Protein AF-A0A8C2HL26-F1 (afdb_monomer_lite)

Radius of gyration: 25.7 Å; chains: 1; bounding box: 51×49×59 Å

Structure (mmCIF, N/CA/C/O backbone):
data_AF-A0A8C2HL26-F1
#
_entry.id   AF-A0A8C2HL26-F1
#
loop_
_atom_site.group_PDB
_atom_site.id
_atom_site.type_symbol
_atom_site.label_atom_id
_atom_site.label_alt_id
_atom_site.label_comp_id
_atom_site.label_asym_id
_atom_site.label_entity_id
_atom_site.label_seq_id
_atom_site.pdbx_PDB_ins_code
_atom_site.Cartn_x
_atom_site.Cartn_y
_atom_site.Cartn_z
_atom_site.occupancy
_atom_site.B_iso_or_equiv
_atom_site.auth_seq_id
_atom_site.auth_comp_id
_atom_site.auth_asym_id
_atom_site.auth_atom_id
_atom_site.pdbx_PDB_model_num
ATOM 1 N N . 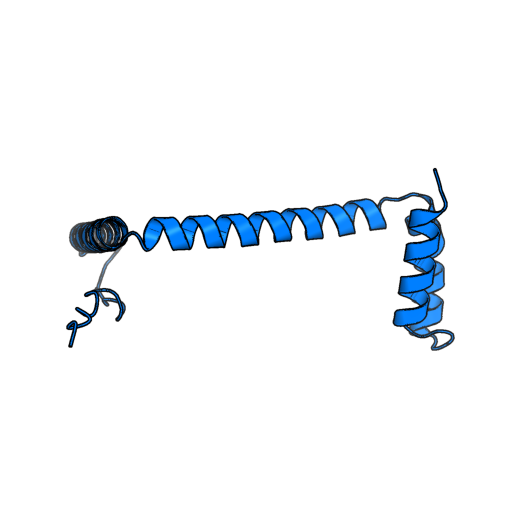ALA A 1 1 ? -25.238 -27.532 18.839 1.00 34.75 1 ALA A N 1
ATOM 2 C CA . ALA A 1 1 ? -25.674 -26.195 18.399 1.00 34.75 1 ALA A CA 1
ATOM 3 C C . ALA A 1 1 ? -25.044 -25.168 19.330 1.00 34.75 1 ALA A C 1
ATOM 5 O O . ALA A 1 1 ? -25.529 -24.985 20.436 1.00 34.75 1 ALA A O 1
ATOM 6 N N . GLN A 1 2 ? -23.893 -24.610 18.954 1.00 37.12 2 GLN A N 1
ATOM 7 C CA . GLN A 1 2 ? -23.269 -23.527 19.714 1.00 37.12 2 GLN A CA 1
ATOM 8 C C . GLN A 1 2 ? -23.953 -22.234 19.274 1.00 37.12 2 GLN A C 1
ATOM 10 O O . GLN A 1 2 ? -23.882 -21.853 18.109 1.00 37.12 2 GLN A O 1
ATOM 15 N N . SER A 1 3 ? -24.704 -21.627 20.184 1.00 39.09 3 SER A N 1
ATOM 16 C CA . SER A 1 3 ? -25.336 -20.327 20.008 1.00 39.09 3 SER A CA 1
ATOM 17 C C . SER A 1 3 ? -24.251 -19.275 19.798 1.00 39.09 3 SER A C 1
ATOM 19 O O . SER A 1 3 ? -23.576 -18.867 20.741 1.00 39.09 3 SER A O 1
ATOM 21 N N . GLN A 1 4 ? -24.066 -18.859 18.545 1.00 46.69 4 GLN A N 1
ATOM 22 C CA . GLN A 1 4 ? -23.253 -17.705 18.180 1.00 46.69 4 GLN A CA 1
ATOM 23 C C . GLN A 1 4 ? -23.901 -16.472 18.830 1.00 46.69 4 GLN A C 1
ATOM 25 O O . GLN A 1 4 ? -24.876 -15.927 18.312 1.00 46.69 4 GLN A O 1
ATOM 30 N N . HIS A 1 5 ? -23.430 -16.079 20.016 1.00 47.38 5 HIS A N 1
ATOM 31 C CA . HIS A 1 5 ? -23.842 -14.826 20.638 1.00 47.38 5 HIS A CA 1
ATOM 32 C C . HIS A 1 5 ? -23.369 -13.688 19.737 1.00 47.38 5 HIS A C 1
ATOM 34 O O . HIS A 1 5 ? -22.178 -13.398 19.661 1.00 47.38 5 HIS A O 1
ATOM 40 N N . ARG A 1 6 ? -24.320 -13.095 19.015 1.00 53.59 6 ARG A N 1
ATOM 41 C CA . ARG A 1 6 ? -24.104 -11.933 18.161 1.00 53.59 6 ARG A CA 1
ATOM 42 C C . ARG A 1 6 ? -23.563 -10.789 19.019 1.00 53.59 6 ARG A C 1
ATOM 44 O O . ARG A 1 6 ? -24.178 -10.450 20.033 1.00 53.59 6 ARG A O 1
ATOM 51 N N . HIS A 1 7 ? -22.407 -10.238 18.668 1.00 59.19 7 HIS A N 1
ATOM 52 C CA . HIS A 1 7 ? -21.766 -9.212 19.487 1.00 59.19 7 HIS A CA 1
ATOM 53 C C . HIS A 1 7 ? -22.582 -7.903 19.412 1.00 59.19 7 HIS A C 1
ATOM 55 O O . HIS A 1 7 ? -23.006 -7.532 18.314 1.00 59.19 7 HIS A O 1
ATOM 61 N N . PRO A 1 8 ? -22.797 -7.161 20.523 1.00 62.66 8 PRO A N 1
ATOM 62 C CA . PRO A 1 8 ? -23.642 -5.956 20.541 1.00 62.66 8 PRO A CA 1
ATOM 63 C C . PRO A 1 8 ? -23.251 -4.884 19.512 1.00 62.66 8 PRO A C 1
ATOM 65 O O . PRO A 1 8 ? -24.064 -4.046 19.150 1.00 62.66 8 PRO A O 1
ATOM 68 N N . PHE A 1 9 ? -22.006 -4.926 19.035 1.00 66.38 9 PHE A N 1
ATOM 69 C CA . PHE A 1 9 ? -21.428 -3.967 18.096 1.00 66.38 9 PHE A CA 1
ATOM 70 C C . PHE A 1 9 ? -21.308 -4.474 16.651 1.00 66.38 9 PHE A C 1
ATOM 72 O O . PHE A 1 9 ? -20.589 -3.878 15.850 1.00 66.38 9 PHE A O 1
ATOM 79 N N . GLU A 1 10 ? -21.990 -5.564 16.293 1.00 63.56 10 GLU A N 1
ATOM 80 C CA . GLU A 1 10 ? -22.162 -5.942 14.880 1.00 63.56 10 GLU A CA 1
ATOM 81 C C . GLU A 1 10 ? -23.036 -4.933 14.116 1.00 63.56 10 GLU A C 1
ATOM 83 O O . GLU A 1 10 ? -22.863 -4.750 12.913 1.00 63.56 10 GLU A O 1
ATOM 88 N N . CYS A 1 11 ? -23.924 -4.232 14.828 1.00 75.44 11 CYS A N 1
ATOM 89 C CA . CYS A 1 11 ? -24.672 -3.085 14.326 1.00 75.44 11 CYS A CA 1
ATOM 90 C C . CYS A 1 11 ? -24.118 -1.805 14.978 1.00 75.44 11 CYS A C 1
ATOM 92 O O . CYS A 1 11 ? -24.094 -1.724 16.206 1.00 75.44 11 CYS A O 1
ATOM 94 N N . PRO A 1 12 ? -23.674 -0.798 14.205 1.00 83.75 12 PRO A N 1
ATOM 95 C CA . PRO A 1 12 ? -23.181 0.454 14.774 1.00 83.75 12 PRO A CA 1
ATOM 96 C C . PRO A 1 12 ? -24.254 1.191 15.595 1.00 83.75 12 PRO A C 1
ATOM 98 O O . PRO A 1 12 ? -25.355 1.436 15.103 1.00 83.75 12 PRO A O 1
ATOM 101 N N . ASN A 1 13 ? -23.915 1.591 16.826 1.00 85.62 13 ASN A N 1
ATOM 102 C CA . ASN A 1 13 ? -24.775 2.440 17.656 1.00 85.62 13 ASN A CA 1
ATOM 103 C C . ASN A 1 13 ? -24.784 3.880 17.129 1.00 85.62 13 ASN A C 1
ATOM 105 O O . ASN A 1 13 ? -23.736 4.436 16.799 1.00 85.62 13 ASN A O 1
ATOM 109 N N . VAL A 1 14 ? -25.963 4.505 17.108 1.00 89.50 14 VAL A N 1
ATOM 110 C CA . VAL A 1 14 ? -26.138 5.904 16.695 1.00 89.50 14 VAL A CA 1
ATOM 111 C C . VAL A 1 14 ? -26.483 6.749 17.918 1.00 89.50 14 VAL A C 1
ATOM 113 O O . VAL A 1 14 ? -27.475 6.488 18.596 1.00 89.50 14 VAL A O 1
ATOM 116 N N . VAL A 1 15 ? -25.678 7.779 18.188 1.00 90.06 15 VAL A N 1
ATOM 117 C CA . VAL A 1 15 ? -25.852 8.700 19.323 1.00 90.06 15 VAL A CA 1
ATOM 118 C C . VAL A 1 15 ? -25.885 10.154 18.849 1.00 90.06 15 VAL A C 1
ATOM 120 O O . VAL A 1 15 ? -25.258 10.507 17.851 1.00 90.06 15 VAL A O 1
ATOM 123 N N . ARG A 1 16 ? -26.632 11.012 19.557 1.00 94.25 16 ARG A N 1
ATOM 124 C CA . ARG A 1 16 ? -26.682 12.462 19.301 1.00 94.25 16 ARG A CA 1
ATOM 125 C C . ARG A 1 16 ? -25.716 13.182 20.234 1.00 94.25 16 ARG A C 1
ATOM 127 O O . ARG A 1 16 ? -25.764 12.952 21.437 1.00 94.25 16 ARG A O 1
ATOM 134 N N . ILE A 1 17 ? -24.903 14.080 19.683 1.00 96.56 17 ILE A N 1
ATOM 135 C CA . ILE A 1 17 ? -23.922 14.871 20.435 1.00 96.56 17 ILE A CA 1
ATOM 136 C C . ILE A 1 17 ? -23.944 16.338 19.996 1.00 96.56 17 ILE A C 1
ATOM 138 O O . ILE A 1 17 ? -24.367 16.656 18.883 1.00 96.56 17 ILE A O 1
ATOM 142 N N . SER A 1 18 ? -23.437 17.225 20.849 1.00 96.56 18 SER A N 1
ATOM 143 C CA . SER A 1 18 ? -23.140 18.618 20.517 1.00 96.56 18 SER A CA 1
ATOM 144 C C . SER A 1 18 ? -21.755 18.975 21.045 1.00 96.56 18 SER A C 1
ATOM 146 O O . SER A 1 18 ? -21.555 19.121 22.248 1.00 96.56 18 SER A O 1
ATOM 148 N N . SER A 1 19 ? -20.791 19.146 20.139 1.00 95.38 19 SER A N 1
ATOM 149 C CA . SER A 1 19 ? -19.430 19.565 20.499 1.00 95.38 19 SER A CA 1
ATOM 150 C C . SER A 1 19 ? -19.378 20.984 21.068 1.00 95.38 19 SER A C 1
ATOM 152 O O . SER A 1 19 ? -18.501 21.283 21.868 1.00 95.38 19 SER A O 1
ATOM 154 N N . GLN A 1 20 ? -20.332 21.846 20.698 1.00 96.62 20 GLN A N 1
ATOM 155 C CA . GLN A 1 20 ? -20.417 23.219 21.196 1.00 96.62 20 GLN A CA 1
ATOM 156 C C . GLN A 1 20 ? -20.881 23.287 22.656 1.00 96.62 20 GLN A C 1
ATOM 158 O O . GLN A 1 20 ? -20.396 24.121 23.412 1.00 96.62 20 GLN A O 1
ATOM 163 N N . THR A 1 21 ? -21.831 22.432 23.047 1.00 96.44 21 THR A N 1
ATOM 164 C CA . THR A 1 21 ? -22.407 22.438 24.406 1.00 96.44 21 THR A CA 1
ATOM 165 C C . THR A 1 21 ? -21.816 21.359 25.312 1.00 96.44 21 THR A C 1
ATOM 167 O O . THR A 1 21 ? -22.066 21.363 26.512 1.00 96.44 21 THR A O 1
ATOM 170 N N . GLY A 1 22 ? -21.059 20.413 24.748 1.00 95.19 22 GLY A N 1
ATOM 171 C CA . GLY A 1 22 ? -20.560 19.227 25.4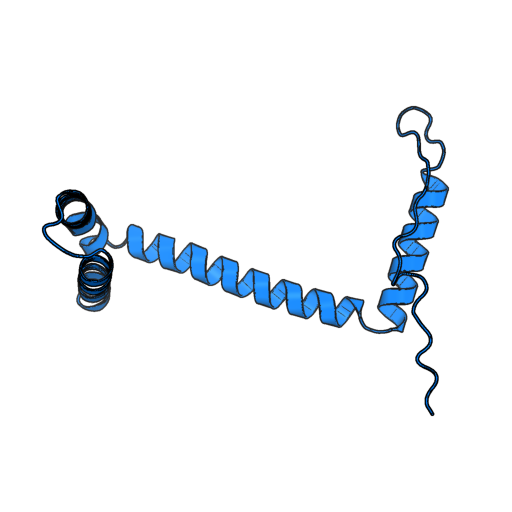44 1.00 95.19 22 GLY A CA 1
ATOM 172 C C . GLY A 1 22 ? -21.611 18.130 25.650 1.00 95.19 22 GLY A C 1
ATOM 173 O O . GLY A 1 22 ? -21.278 17.058 26.154 1.00 95.19 22 GLY A O 1
ATOM 174 N N . GLN A 1 23 ? -22.867 18.354 25.249 1.00 96.81 23 GLN A N 1
ATOM 175 C CA . GLN A 1 23 ? -23.943 17.377 25.410 1.00 96.81 23 GLN A CA 1
ATOM 176 C C . GLN A 1 23 ? -23.630 16.077 24.652 1.00 96.81 23 GLN A C 1
ATOM 178 O O . GLN A 1 23 ? -23.299 16.110 23.464 1.00 96.81 23 GLN A O 1
ATOM 183 N N . GLY A 1 24 ? -23.787 14.928 25.314 1.00 94.88 24 GLY A N 1
ATOM 184 C CA . GLY A 1 24 ? -23.627 13.608 24.697 1.00 94.88 24 GLY A CA 1
ATOM 185 C C . GLY A 1 24 ? -22.174 13.136 24.564 1.00 94.88 24 GLY A C 1
ATOM 186 O O . GLY A 1 24 ? -21.943 12.012 24.123 1.00 94.88 24 GLY A O 1
ATOM 187 N N . VAL A 1 25 ? -21.184 13.977 24.892 1.00 96.12 25 VAL A N 1
ATOM 188 C CA . VAL A 1 25 ? -19.759 13.619 24.780 1.00 96.12 25 VAL A CA 1
ATOM 189 C C . VAL A 1 25 ? -19.340 12.578 25.833 1.00 96.12 25 VAL A C 1
ATOM 191 O O . VAL A 1 25 ? -18.675 11.615 25.444 1.00 96.12 25 VAL A O 1
ATOM 194 N N . PRO A 1 26 ? -19.726 12.692 27.123 1.00 95.81 26 PRO A N 1
ATOM 195 C CA . PRO A 1 26 ? -19.449 11.642 28.107 1.00 95.81 26 PRO A CA 1
ATOM 196 C C . PRO A 1 26 ? -20.073 10.291 27.726 1.00 95.81 26 PRO A C 1
ATOM 198 O O . PRO A 1 26 ? -19.397 9.266 27.747 1.00 95.81 26 PRO A O 1
ATOM 201 N N . GLU A 1 27 ? -21.327 10.292 27.276 1.00 93.94 27 GLU A N 1
ATOM 202 C CA . GLU A 1 27 ? -22.057 9.080 26.892 1.00 93.94 27 GLU A CA 1
ATOM 203 C C . GLU A 1 27 ? -21.469 8.424 25.632 1.00 93.94 27 GLU A C 1
ATOM 205 O O . GLU A 1 27 ? -21.423 7.193 25.512 1.00 93.94 27 GLU A O 1
ATOM 210 N N . LEU A 1 28 ? -20.976 9.235 24.687 1.00 95.00 28 LEU A N 1
ATOM 211 C CA . LEU A 1 28 ? -20.207 8.748 23.542 1.00 95.00 28 LEU A CA 1
ATOM 212 C C . LEU A 1 28 ? -18.934 8.029 24.004 1.00 95.00 28 LEU A C 1
ATOM 214 O O . LEU A 1 28 ? -18.632 6.947 23.498 1.00 95.00 28 LEU A O 1
ATOM 218 N N . TRP A 1 29 ? -18.201 8.602 24.960 1.00 95.38 29 TRP A N 1
ATOM 219 C CA . TRP A 1 29 ? -16.985 7.987 25.489 1.00 95.38 29 TRP A CA 1
ATOM 220 C C . TRP A 1 29 ? -17.271 6.647 26.175 1.00 95.38 29 TRP A C 1
ATOM 222 O O . TRP A 1 29 ? -16.593 5.659 25.886 1.00 95.38 29 TRP A O 1
ATOM 232 N N . ASP A 1 30 ? -18.324 6.570 26.989 1.00 94.69 30 ASP A N 1
ATOM 233 C CA . ASP A 1 30 ? -18.761 5.314 27.608 1.00 94.69 30 ASP A CA 1
ATOM 234 C C . ASP A 1 30 ? -19.112 4.257 26.553 1.00 94.69 30 ASP A C 1
ATOM 236 O O . ASP A 1 30 ? -18.707 3.097 26.662 1.00 94.69 30 ASP A O 1
ATOM 240 N N . THR A 1 31 ? -19.785 4.664 25.474 1.00 92.75 31 THR A N 1
ATOM 241 C CA . THR A 1 31 ? -20.091 3.780 24.339 1.00 92.75 31 THR A CA 1
ATOM 242 C C . THR A 1 31 ? -18.813 3.271 23.656 1.00 92.75 31 THR A C 1
ATOM 244 O O . THR A 1 31 ? -18.719 2.089 23.310 1.00 92.75 31 THR A O 1
ATOM 247 N N . MET A 1 32 ? -17.794 4.124 23.491 1.00 94.25 32 MET A N 1
ATOM 248 C CA . MET A 1 32 ? -16.491 3.730 22.934 1.00 94.25 32 MET A CA 1
ATOM 249 C C . MET A 1 32 ? -15.744 2.742 23.840 1.00 94.25 32 MET A C 1
ATOM 251 O O . MET A 1 32 ? -15.124 1.799 23.336 1.00 94.25 32 MET A O 1
ATOM 255 N N . LEU A 1 33 ? -15.801 2.927 25.162 1.00 95.19 33 LEU A N 1
ATOM 256 C CA . LEU A 1 33 ? -15.199 2.006 26.130 1.00 95.19 33 LEU A CA 1
ATOM 257 C C . LEU A 1 33 ? -15.888 0.640 26.106 1.00 95.19 33 LEU A C 1
ATOM 259 O O . LEU A 1 33 ? -15.203 -0.379 26.017 1.00 95.19 33 LEU A O 1
ATOM 263 N N . GLN A 1 34 ? -17.222 0.616 26.076 1.00 93.12 34 GLN A N 1
ATOM 264 C CA . GLN A 1 34 ? -17.991 -0.624 25.935 1.00 93.12 34 GLN A CA 1
ATOM 265 C C . GLN A 1 34 ? -17.622 -1.369 24.644 1.00 93.12 34 GLN A C 1
ATOM 267 O O . GLN A 1 34 ? -17.409 -2.582 24.676 1.00 93.12 34 GLN A O 1
ATOM 272 N N . PHE A 1 35 ? -17.468 -0.654 23.520 1.00 92.00 35 PHE A N 1
ATOM 273 C CA . PHE A 1 35 ? -17.000 -1.247 22.261 1.00 92.00 35 PHE A CA 1
ATOM 274 C C . PHE A 1 35 ? -15.610 -1.859 22.409 1.00 92.00 35 PHE A C 1
ATOM 276 O O . PHE A 1 35 ? -15.394 -3.012 22.034 1.00 92.00 35 PHE A O 1
ATOM 283 N N . ARG A 1 36 ? -14.664 -1.099 22.968 1.00 93.19 36 ARG A N 1
ATOM 284 C CA . ARG A 1 36 ? -13.288 -1.557 23.180 1.00 93.19 36 ARG A CA 1
ATOM 285 C C . ARG A 1 36 ? -13.254 -2.832 24.016 1.00 93.19 36 ARG A C 1
ATOM 287 O O . ARG A 1 36 ? -12.567 -3.775 23.631 1.00 93.19 36 ARG A O 1
ATOM 294 N N . ASP A 1 37 ? -13.966 -2.859 25.135 1.00 93.94 37 ASP A N 1
ATOM 295 C CA . ASP A 1 37 ? -13.922 -3.972 26.086 1.00 93.94 37 ASP A CA 1
ATOM 296 C C . ASP A 1 37 ? -14.538 -5.238 25.489 1.00 93.94 37 ASP A C 1
ATOM 298 O O . ASP A 1 37 ? -13.976 -6.326 25.616 1.00 93.94 37 ASP A O 1
ATOM 302 N N . ALA A 1 38 ? -15.630 -5.087 24.743 1.00 91.50 38 ALA A N 1
ATOM 303 C CA . ALA A 1 38 ? -16.286 -6.186 24.054 1.00 91.50 38 ALA A CA 1
ATOM 304 C C . ALA A 1 38 ? -15.412 -6.736 22.889 1.00 91.50 38 ALA A C 1
ATOM 306 O O . ALA A 1 38 ? -15.227 -7.945 22.725 1.00 91.50 38 ALA A O 1
ATOM 307 N N . MET A 1 39 ? -14.730 -5.855 22.149 1.00 91.12 39 MET A N 1
ATOM 308 C CA . MET A 1 39 ? -13.755 -6.232 21.112 1.00 91.12 39 MET A CA 1
ATOM 309 C C . MET A 1 39 ? -12.469 -6.872 21.668 1.00 91.12 39 MET A C 1
ATOM 311 O O . MET A 1 39 ? -11.810 -7.661 20.981 1.00 91.12 39 MET A O 1
ATOM 315 N N . LEU A 1 40 ? -12.066 -6.506 22.888 1.00 92.94 40 LEU A N 1
ATOM 316 C CA . LEU A 1 40 ? -10.931 -7.112 23.587 1.00 92.94 40 LEU A CA 1
ATOM 317 C C . LEU A 1 40 ? -11.286 -8.501 24.119 1.00 92.94 40 LEU A C 1
ATOM 319 O O . LEU A 1 40 ? -10.494 -9.425 23.934 1.00 92.94 40 LEU A O 1
ATOM 323 N N . SER A 1 41 ? -12.462 -8.658 24.734 1.00 92.88 41 SER A N 1
ATOM 324 C CA . SER A 1 41 ? -12.912 -9.933 25.307 1.00 92.88 41 SER A CA 1
ATOM 325 C C . SER A 1 41 ? -13.178 -10.996 24.238 1.00 92.88 41 SER A C 1
ATOM 327 O O . SER A 1 41 ? -12.828 -12.158 24.433 1.00 92.88 41 SER A O 1
ATOM 329 N N . SER A 1 42 ? -13.698 -10.596 23.073 1.00 91.81 42 SER A N 1
ATOM 330 C CA . SER A 1 42 ? -13.837 -11.465 21.892 1.00 91.81 42 SER A CA 1
ATOM 331 C C . SER A 1 42 ? -12.505 -11.775 21.194 1.00 91.81 42 SER A C 1
ATOM 333 O O . SER A 1 42 ? -12.421 -12.696 20.384 1.00 91.81 42 SER A O 1
ATOM 335 N N . GLY A 1 43 ? -11.443 -11.008 21.471 1.00 92.12 43 GLY A N 1
ATOM 336 C CA . GLY A 1 43 ? -10.148 -11.114 20.794 1.00 92.12 43 GLY A CA 1
ATOM 337 C C . GLY A 1 43 ? -10.121 -10.539 19.370 1.00 92.12 43 GLY A C 1
ATOM 338 O O . GLY A 1 43 ? -9.044 -10.466 18.764 1.00 92.12 43 GLY A O 1
ATOM 339 N N . GLU A 1 44 ? -11.257 -10.072 18.845 1.00 91.56 44 GLU A N 1
ATOM 340 C CA . GLU A 1 44 ? -11.369 -9.501 17.501 1.00 91.56 44 GLU A CA 1
ATOM 341 C C . GLU A 1 44 ? -10.477 -8.272 17.314 1.00 91.56 44 GLU A C 1
ATOM 343 O O . GLU A 1 44 ? -9.900 -8.088 16.240 1.00 91.56 44 GLU A O 1
ATOM 348 N N . LEU A 1 45 ? -10.303 -7.442 18.354 1.00 91.62 45 LEU A N 1
ATOM 349 C CA . LEU A 1 45 ? -9.467 -6.241 18.256 1.00 91.62 45 LEU A CA 1
ATOM 350 C C . LEU A 1 45 ? -8.023 -6.587 17.880 1.00 91.62 45 LEU A C 1
ATOM 352 O O . LEU A 1 45 ? -7.401 -5.897 17.072 1.00 91.62 45 LEU A O 1
ATOM 356 N N . ARG A 1 46 ? -7.489 -7.671 18.452 1.00 94.12 46 ARG A N 1
ATOM 357 C CA . ARG A 1 46 ? -6.130 -8.148 18.169 1.00 94.12 46 ARG A CA 1
ATOM 358 C C . ARG A 1 46 ? -6.014 -8.635 16.728 1.00 94.12 46 ARG A C 1
ATOM 360 O O . ARG A 1 46 ? -5.067 -8.256 16.045 1.00 94.12 46 ARG A O 1
ATOM 367 N N . VAL A 1 47 ? -6.984 -9.418 16.258 1.00 94.44 47 VAL A N 1
ATOM 368 C CA . VAL A 1 47 ? -7.016 -9.936 14.879 1.00 94.44 47 VAL A CA 1
ATOM 369 C C . VAL A 1 47 ? -7.122 -8.794 13.865 1.00 94.44 47 VAL A C 1
ATOM 371 O O . VAL A 1 47 ? -6.366 -8.756 12.889 1.00 94.44 47 VAL A O 1
ATOM 374 N N . ARG A 1 48 ? -8.000 -7.814 14.117 1.00 93.44 48 ARG A N 1
ATOM 375 C CA . ARG A 1 48 ? -8.138 -6.618 13.270 1.00 93.44 48 ARG A CA 1
ATOM 376 C C . ARG A 1 48 ? -6.834 -5.822 13.217 1.00 93.44 48 ARG A C 1
ATOM 378 O O . ARG A 1 48 ? -6.387 -5.492 12.123 1.00 93.44 48 ARG A O 1
ATOM 385 N N . ARG A 1 49 ? -6.172 -5.594 14.358 1.00 95.88 49 ARG A N 1
ATOM 386 C CA . ARG A 1 49 ? -4.868 -4.905 14.415 1.00 95.88 49 ARG A CA 1
ATOM 387 C C . ARG A 1 49 ? -3.776 -5.637 13.64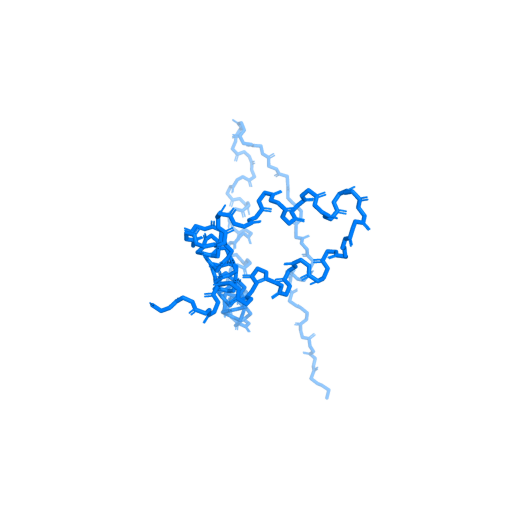0 1.00 95.88 49 ARG A C 1
ATOM 389 O O . ARG A 1 49 ? -3.055 -5.005 12.880 1.00 95.88 49 ARG A O 1
ATOM 396 N N . GLN A 1 50 ? -3.672 -6.956 13.782 1.00 97.12 50 GLN A N 1
ATOM 397 C CA . GLN A 1 50 ? -2.707 -7.755 13.015 1.00 97.12 50 GLN A CA 1
ATOM 398 C C . GLN A 1 50 ? -2.969 -7.664 11.507 1.00 97.12 50 GLN A C 1
ATOM 400 O O . GLN A 1 50 ? -2.037 -7.543 10.716 1.00 97.12 50 GLN A O 1
ATOM 405 N N . THR A 1 51 ? -4.239 -7.689 11.103 1.00 96.44 51 THR A N 1
ATOM 406 C CA . THR A 1 51 ? -4.630 -7.544 9.694 1.00 96.44 51 THR A CA 1
ATOM 407 C C . THR A 1 51 ? -4.266 -6.158 9.164 1.00 96.44 51 THR A C 1
ATOM 409 O O . THR A 1 51 ? -3.636 -6.050 8.116 1.00 96.44 51 THR A O 1
ATOM 412 N N . GLN A 1 52 ? -4.574 -5.101 9.921 1.00 97.25 52 GLN A N 1
ATOM 413 C CA . GLN A 1 52 ? -4.202 -3.725 9.582 1.00 97.25 52 GLN A CA 1
ATOM 414 C C . GLN A 1 52 ? -2.685 -3.548 9.467 1.00 97.25 52 GLN A C 1
ATOM 416 O O . GLN A 1 52 ? -2.221 -2.919 8.524 1.00 97.25 52 GLN A O 1
ATOM 421 N N . GLN A 1 53 ? -1.904 -4.144 10.371 1.00 97.62 53 GLN A N 1
ATOM 422 C CA . GLN A 1 53 ? -0.439 -4.105 10.308 1.00 97.62 53 GLN A CA 1
ATOM 423 C C . GLN A 1 53 ? 0.101 -4.772 9.041 1.00 97.62 53 GLN A C 1
ATOM 425 O O . GLN A 1 53 ? 1.007 -4.233 8.414 1.00 97.62 53 GLN A O 1
ATOM 430 N N . LYS A 1 54 ? -0.471 -5.910 8.625 1.00 98.00 54 LYS A N 1
ATOM 431 C CA . LYS A 1 54 ? -0.097 -6.567 7.362 1.00 98.00 54 LYS A CA 1
ATOM 432 C C . LYS A 1 54 ? -0.414 -5.695 6.150 1.00 98.00 54 LYS A C 1
ATOM 434 O O . LYS A 1 54 ? 0.424 -5.576 5.265 1.00 98.00 54 LYS A O 1
ATOM 439 N N . VAL A 1 55 ? -1.597 -5.078 6.119 1.00 98.00 55 VAL A N 1
ATOM 440 C CA . VAL A 1 55 ? -1.968 -4.132 5.053 1.00 98.00 55 VAL A CA 1
ATOM 441 C C . VAL A 1 55 ? -0.989 -2.961 5.024 1.00 98.00 55 VAL A C 1
ATOM 443 O O . VAL A 1 55 ? -0.471 -2.621 3.966 1.00 98.00 55 VAL A O 1
ATOM 446 N N . TRP A 1 56 ? -0.674 -2.388 6.186 1.00 97.88 56 TRP A N 1
ATOM 447 C CA . TRP A 1 56 ? 0.237 -1.253 6.264 1.00 97.88 56 TRP A CA 1
ATOM 448 C C . TRP A 1 56 ? 1.661 -1.608 5.824 1.00 97.88 56 TRP A C 1
ATOM 450 O O . TRP A 1 56 ? 2.275 -0.843 5.086 1.00 97.88 56 TRP A O 1
ATOM 460 N N . LEU A 1 57 ? 2.155 -2.793 6.197 1.00 98.06 57 LEU A N 1
ATOM 461 C CA . LEU A 1 57 ? 3.440 -3.314 5.731 1.00 98.06 57 LEU A CA 1
ATOM 462 C C . LEU A 1 57 ? 3.498 -3.373 4.201 1.00 98.06 57 LEU A C 1
ATOM 464 O O . LEU A 1 57 ? 4.445 -2.867 3.607 1.00 98.06 57 LEU A O 1
ATOM 468 N N . TRP A 1 58 ? 2.486 -3.963 3.562 1.00 98.25 58 TRP A N 1
ATOM 469 C CA . TRP A 1 58 ? 2.462 -4.064 2.105 1.00 98.25 58 TRP A CA 1
ATOM 470 C C . TRP A 1 58 ? 2.321 -2.702 1.427 1.00 98.25 58 TRP A C 1
ATOM 472 O O . TRP A 1 58 ? 3.008 -2.472 0.439 1.00 98.25 58 TRP A O 1
ATOM 482 N N . ASN A 1 59 ? 1.536 -1.773 1.977 1.00 98.19 59 ASN A N 1
ATOM 483 C CA . ASN A 1 59 ? 1.471 -0.405 1.450 1.00 98.19 59 ASN A CA 1
ATOM 484 C C . ASN A 1 59 ? 2.853 0.266 1.468 1.00 98.19 59 ASN A C 1
ATOM 486 O O . ASN A 1 59 ? 3.287 0.792 0.448 1.00 98.19 59 ASN A O 1
ATOM 490 N N . LEU A 1 60 ? 3.584 0.160 2.583 1.00 97.88 60 LEU A N 1
ATOM 491 C CA . LEU A 1 60 ? 4.939 0.708 2.698 1.00 97.88 60 LEU A CA 1
ATOM 492 C C . LEU A 1 60 ? 5.919 0.047 1.722 1.00 97.88 60 LEU A C 1
ATOM 494 O O . LEU A 1 60 ? 6.748 0.736 1.130 1.00 97.88 60 LEU A O 1
ATOM 498 N N . ILE A 1 61 ? 5.836 -1.275 1.538 1.00 98.19 61 ILE A N 1
ATOM 499 C CA . ILE A 1 61 ? 6.662 -1.990 0.556 1.00 98.19 61 ILE A CA 1
ATOM 500 C C . ILE A 1 61 ? 6.366 -1.476 -0.853 1.00 98.19 61 ILE A C 1
ATOM 502 O O . ILE A 1 61 ? 7.304 -1.141 -1.567 1.00 98.19 61 ILE A O 1
ATOM 506 N N . GLN A 1 62 ? 5.094 -1.364 -1.240 1.00 97.94 62 GLN A N 1
ATOM 507 C CA . GLN A 1 62 ? 4.705 -0.915 -2.579 1.00 97.94 62 GLN A CA 1
ATOM 508 C C . GLN A 1 62 ? 5.119 0.538 -2.837 1.00 97.94 62 GLN A C 1
ATOM 510 O O . GLN A 1 62 ? 5.726 0.826 -3.867 1.00 97.94 62 GLN A O 1
ATOM 515 N N . GLU A 1 63 ? 4.850 1.444 -1.895 1.00 97.38 63 GLU A N 1
ATOM 516 C CA . GLU A 1 63 ? 5.241 2.854 -1.993 1.00 97.38 63 GLU A CA 1
ATOM 517 C C . GLU A 1 63 ? 6.758 3.010 -2.137 1.00 97.38 63 GLU A C 1
ATOM 519 O O . GLU A 1 63 ? 7.236 3.746 -3.004 1.00 97.38 63 GLU A O 1
ATOM 524 N N . ASN A 1 64 ? 7.527 2.293 -1.314 1.00 97.44 64 ASN A N 1
ATOM 525 C CA . ASN A 1 64 ? 8.982 2.355 -1.371 1.00 97.44 64 ASN A CA 1
ATOM 526 C C . ASN A 1 64 ? 9.531 1.677 -2.628 1.00 97.44 64 ASN A C 1
ATOM 528 O O . ASN A 1 64 ? 10.436 2.225 -3.246 1.00 97.44 64 ASN A O 1
ATOM 532 N N . ALA A 1 65 ? 8.987 0.532 -3.043 1.00 96.81 65 ALA A N 1
ATOM 533 C CA . ALA A 1 65 ? 9.412 -0.159 -4.258 1.00 96.81 65 ALA A CA 1
ATOM 534 C C . ALA A 1 65 ? 9.225 0.728 -5.496 1.00 96.81 65 ALA A C 1
ATOM 536 O O . ALA A 1 65 ? 10.162 0.888 -6.275 1.00 96.81 65 ALA A O 1
ATOM 537 N N . VAL A 1 66 ? 8.061 1.373 -5.636 1.00 96.06 66 VAL A N 1
ATOM 538 C CA . VAL A 1 66 ? 7.799 2.319 -6.735 1.00 96.06 66 VAL A CA 1
ATOM 539 C C . VAL A 1 66 ? 8.737 3.522 -6.659 1.00 96.06 66 VAL A C 1
ATOM 541 O O . VAL A 1 66 ? 9.314 3.906 -7.675 1.00 96.06 66 VAL A O 1
ATOM 544 N N . ARG A 1 67 ? 8.955 4.085 -5.463 1.00 96.31 67 ARG A N 1
ATOM 545 C CA . ARG A 1 67 ? 9.891 5.202 -5.271 1.00 96.31 67 ARG A CA 1
ATOM 546 C C . ARG A 1 67 ? 11.315 4.826 -5.685 1.00 96.31 67 ARG A C 1
ATOM 548 O O . ARG A 1 67 ? 11.937 5.566 -6.439 1.00 96.31 67 ARG A O 1
ATOM 555 N N . HIS A 1 68 ? 11.820 3.687 -5.218 1.00 95.75 68 HIS A N 1
ATOM 556 C CA . HIS A 1 68 ? 13.160 3.204 -5.556 1.00 95.75 68 HIS A CA 1
ATOM 557 C C . HIS A 1 68 ? 13.301 2.911 -7.048 1.00 95.75 68 HIS A C 1
ATOM 559 O O . HIS A 1 68 ? 14.320 3.259 -7.639 1.00 95.75 68 HIS A O 1
ATOM 565 N N . PHE A 1 69 ? 12.274 2.326 -7.663 1.00 96.00 69 PHE A N 1
ATOM 566 C CA . PHE A 1 69 ? 12.238 2.080 -9.097 1.00 96.00 69 PHE A CA 1
ATOM 567 C C . PHE A 1 69 ? 12.330 3.385 -9.897 1.00 96.00 69 PHE A C 1
ATOM 569 O O . PHE A 1 69 ? 13.202 3.517 -10.749 1.00 96.00 69 PHE A O 1
ATOM 576 N N . GLN A 1 70 ? 11.499 4.382 -9.577 1.00 93.44 70 GLN A N 1
ATOM 577 C CA . GLN A 1 70 ? 11.491 5.682 -10.263 1.00 93.44 70 GLN A CA 1
ATOM 578 C C . GLN A 1 70 ? 12.779 6.491 -10.049 1.00 93.44 70 GLN A C 1
ATOM 580 O O . GLN A 1 70 ? 13.199 7.226 -10.938 1.00 93.44 70 GLN A O 1
ATOM 585 N N . GLN A 1 71 ? 13.410 6.366 -8.878 1.00 94.12 71 GLN A N 1
ATOM 586 C CA . GLN A 1 71 ? 14.665 7.053 -8.550 1.00 94.12 71 GLN A CA 1
ATOM 587 C C . GLN A 1 71 ? 15.909 6.347 -9.100 1.00 94.12 71 GLN A C 1
ATOM 589 O O . GLN A 1 71 ? 17.000 6.916 -9.053 1.00 94.12 71 GLN A O 1
ATOM 594 N N . HIS A 1 72 ? 15.780 5.119 -9.608 1.00 96.06 72 HIS A N 1
ATOM 595 C CA . HIS A 1 72 ? 16.909 4.386 -10.159 1.00 96.06 72 HIS A CA 1
ATOM 596 C C . HIS A 1 72 ? 17.455 5.118 -11.400 1.00 96.06 72 HIS A C 1
ATOM 598 O O . HIS A 1 72 ? 16.695 5.309 -12.352 1.00 96.06 72 HIS A O 1
ATOM 604 N N . PRO A 1 73 ? 18.751 5.495 -11.457 1.00 95.69 73 PRO A N 1
ATOM 605 C CA . PRO A 1 73 ? 19.276 6.375 -12.507 1.00 95.69 73 PRO A CA 1
ATOM 606 C C . PRO A 1 73 ? 18.988 5.895 -13.933 1.00 95.69 73 PRO A C 1
ATOM 608 O O . PRO A 1 73 ? 18.594 6.687 -14.784 1.00 95.69 73 PRO A O 1
ATOM 611 N N . ALA A 1 74 ? 19.123 4.588 -14.182 1.00 95.38 74 ALA A N 1
ATOM 612 C CA . ALA A 1 74 ? 18.857 4.013 -15.498 1.00 95.38 74 ALA A CA 1
ATOM 613 C C . ALA A 1 74 ? 17.358 4.015 -15.856 1.00 95.38 74 ALA A C 1
ATOM 615 O O . ALA A 1 74 ? 17.002 4.259 -17.002 1.00 95.38 74 ALA A O 1
ATOM 616 N N . VAL A 1 75 ? 16.470 3.809 -14.875 1.00 96.56 75 VAL A N 1
ATOM 617 C CA . VAL A 1 75 ? 15.014 3.881 -15.094 1.00 96.56 75 VAL A CA 1
ATOM 618 C C . VAL A 1 75 ? 14.614 5.328 -15.354 1.00 96.56 75 VAL A C 1
ATOM 620 O O . VAL A 1 75 ? 13.918 5.603 -16.323 1.00 96.56 75 VAL A O 1
ATOM 623 N N . HIS A 1 76 ? 15.108 6.259 -14.535 1.00 95.50 76 HIS A N 1
ATOM 624 C CA . HIS A 1 76 ? 14.857 7.690 -14.681 1.00 95.50 76 HIS A CA 1
ATOM 625 C C . HIS A 1 76 ? 15.308 8.229 -16.050 1.00 95.50 76 HIS A C 1
ATOM 627 O O . HIS A 1 76 ? 14.658 9.112 -16.603 1.00 95.50 76 HIS A O 1
ATOM 633 N N . ALA A 1 77 ? 16.405 7.705 -16.607 1.00 95.56 77 ALA A N 1
ATOM 634 C CA . ALA A 1 77 ? 16.891 8.087 -17.933 1.00 95.56 77 ALA A CA 1
ATOM 635 C C . ALA A 1 77 ? 16.002 7.565 -19.081 1.00 95.56 77 ALA A C 1
ATOM 637 O O . ALA A 1 77 ? 15.752 8.300 -20.033 1.00 95.56 77 ALA A O 1
ATOM 638 N N . GLU A 1 78 ? 15.510 6.326 -18.987 1.00 95.69 78 GLU A N 1
ATOM 639 C CA . GLU A 1 78 ? 14.729 5.663 -20.049 1.00 95.69 78 GLU A CA 1
ATOM 640 C C . GLU A 1 78 ? 13.224 5.987 -20.008 1.00 95.69 78 GLU A C 1
ATOM 642 O O . GLU A 1 78 ? 12.529 5.897 -21.024 1.00 95.69 78 GLU A O 1
ATOM 647 N N . LEU A 1 79 ? 12.702 6.374 -18.838 1.00 96.25 79 LEU A N 1
ATOM 648 C CA . LEU A 1 79 ? 11.270 6.575 -18.603 1.00 96.25 79 LEU A CA 1
ATOM 649 C C . LEU A 1 79 ? 10.606 7.560 -19.589 1.00 96.25 79 LEU A C 1
ATOM 651 O O . LEU A 1 79 ? 9.590 7.170 -20.170 1.00 96.25 79 LEU A O 1
ATOM 655 N N . PRO A 1 80 ? 11.156 8.764 -19.870 1.00 97.19 80 PRO A N 1
ATOM 656 C CA . PRO A 1 80 ? 10.487 9.727 -20.750 1.00 97.19 80 PRO A CA 1
ATOM 657 C C . PRO A 1 80 ? 10.295 9.220 -22.185 1.00 97.19 80 PRO A C 1
ATOM 659 O O . PRO A 1 80 ? 9.254 9.456 -22.800 1.00 97.19 80 PRO A O 1
ATOM 662 N N . GLU A 1 81 ? 11.279 8.500 -22.732 1.00 97.62 81 GLU A N 1
ATOM 663 C CA . GLU A 1 81 ? 11.181 7.965 -24.094 1.00 97.62 81 GLU A CA 1
ATOM 664 C C . GLU A 1 81 ? 10.188 6.802 -24.167 1.00 97.62 81 GLU A C 1
ATOM 666 O O . GLU A 1 81 ? 9.407 6.705 -25.116 1.00 97.62 81 GLU A O 1
ATOM 671 N N . LEU A 1 82 ? 10.160 5.931 -23.155 1.00 97.25 82 LEU A N 1
ATOM 672 C CA . LEU A 1 82 ? 9.198 4.830 -23.120 1.00 97.25 82 LEU A CA 1
ATOM 673 C C . LEU A 1 82 ? 7.760 5.324 -22.911 1.00 97.25 82 LEU A C 1
ATOM 675 O O . LEU A 1 82 ? 6.856 4.813 -23.570 1.00 97.25 82 LEU A O 1
ATOM 679 N N . GLU A 1 83 ? 7.537 6.361 -22.101 1.00 97.88 83 GLU A N 1
ATOM 680 C CA . GLU A 1 83 ? 6.227 7.024 -21.991 1.00 97.88 83 GLU A CA 1
ATOM 681 C C . GLU A 1 83 ? 5.783 7.642 -23.324 1.00 97.88 83 GLU A C 1
ATOM 683 O O . GLU A 1 83 ? 4.630 7.473 -23.746 1.00 97.88 83 GLU A O 1
ATOM 688 N N . ARG A 1 84 ? 6.703 8.304 -24.039 1.00 98.44 84 ARG A N 1
ATOM 689 C CA . ARG A 1 84 ? 6.433 8.859 -25.372 1.00 98.44 84 ARG A CA 1
ATOM 690 C C . ARG A 1 84 ? 6.017 7.768 -26.360 1.00 98.44 84 ARG A C 1
ATOM 692 O O . ARG A 1 84 ? 5.025 7.936 -27.060 1.00 98.44 84 ARG A O 1
ATOM 699 N N . ARG A 1 85 ? 6.735 6.641 -26.394 1.00 98.31 85 ARG A N 1
ATOM 700 C CA . ARG A 1 85 ? 6.435 5.505 -27.287 1.00 98.31 85 ARG A CA 1
ATOM 701 C C . ARG A 1 85 ? 5.117 4.806 -26.954 1.00 98.31 85 ARG A C 1
ATOM 703 O O . ARG A 1 85 ? 4.464 4.276 -27.847 1.00 98.31 85 ARG A O 1
ATOM 710 N N . VAL A 1 86 ? 4.714 4.788 -25.683 1.00 98.44 86 VAL A N 1
ATOM 711 C CA . VAL A 1 86 ? 3.398 4.265 -25.282 1.00 98.44 86 VAL A CA 1
ATOM 712 C C . VAL A 1 86 ? 2.285 5.200 -25.747 1.00 98.44 86 VAL A C 1
ATOM 714 O O . VAL A 1 86 ? 1.302 4.751 -26.331 1.00 98.44 86 VAL A O 1
ATOM 717 N N . THR A 1 87 ? 2.437 6.505 -25.517 1.00 98.19 87 THR A N 1
ATOM 718 C CA . THR A 1 87 ? 1.409 7.499 -25.865 1.00 98.19 87 THR A CA 1
ATOM 719 C C . THR A 1 87 ? 1.267 7.729 -27.371 1.00 98.19 87 THR A C 1
ATOM 721 O O . THR A 1 87 ? 0.169 8.047 -27.824 1.00 98.19 87 THR A O 1
ATOM 724 N N . SER A 1 88 ? 2.323 7.503 -28.160 1.00 98.06 88 SER A N 1
ATOM 725 C CA . SER A 1 88 ? 2.259 7.476 -29.630 1.00 98.06 88 SER A CA 1
ATOM 726 C C . SER A 1 88 ? 1.689 6.175 -30.207 1.00 98.06 88 SER A C 1
ATOM 728 O O . SER A 1 88 ? 1.367 6.133 -31.392 1.00 98.06 88 SER A O 1
ATOM 730 N N . GLY A 1 89 ? 1.548 5.123 -29.393 1.00 97.81 89 GLY A N 1
ATOM 731 C CA . GLY A 1 89 ? 1.094 3.802 -29.833 1.00 97.81 89 GLY A CA 1
ATOM 732 C C . GLY A 1 89 ? 2.182 2.930 -30.472 1.00 97.81 89 GLY A C 1
ATOM 733 O O . GLY A 1 89 ? 1.858 1.879 -31.022 1.00 97.81 89 GLY A O 1
ATOM 734 N N . ASP A 1 90 ? 3.458 3.321 -30.380 1.00 98.19 90 ASP A N 1
ATOM 735 C CA . ASP A 1 90 ? 4.591 2.558 -30.927 1.00 98.19 90 ASP A CA 1
ATOM 736 C C . ASP A 1 90 ? 4.839 1.250 -30.152 1.00 98.19 90 ASP A C 1
ATOM 738 O O . ASP A 1 90 ? 5.317 0.264 -30.716 1.00 98.19 90 ASP A O 1
ATOM 742 N N . ILE A 1 91 ? 4.547 1.238 -28.845 1.00 98.25 91 ILE A N 1
ATOM 743 C CA . ILE A 1 91 ? 4.627 0.053 -27.976 1.00 98.25 91 ILE A CA 1
ATOM 744 C C . ILE A 1 91 ? 3.450 -0.006 -27.001 1.00 98.25 91 ILE A C 1
ATOM 746 O O . ILE A 1 91 ? 2.840 1.007 -26.668 1.00 98.25 91 ILE A O 1
ATOM 750 N N . SER A 1 92 ? 3.151 -1.203 -26.492 1.00 98.31 92 SER A N 1
ATOM 751 C CA . SER A 1 92 ? 2.139 -1.373 -25.449 1.00 98.31 92 SER A CA 1
ATOM 752 C C . SER A 1 92 ? 2.665 -0.951 -24.065 1.00 98.31 92 SER A C 1
ATOM 754 O O . SER A 1 92 ? 3.864 -1.091 -23.797 1.00 98.31 92 SER A O 1
ATOM 756 N N . PRO A 1 93 ? 1.782 -0.523 -23.137 1.00 98.06 93 PRO A N 1
ATOM 757 C CA . PRO A 1 93 ? 2.166 -0.241 -21.751 1.00 98.06 93 PRO A CA 1
ATOM 758 C C . PRO A 1 93 ? 2.852 -1.425 -21.054 1.00 98.06 93 PRO A C 1
ATOM 760 O O . PRO A 1 93 ? 3.807 -1.232 -20.307 1.00 98.06 93 PRO A O 1
ATOM 763 N N . GLY A 1 94 ? 2.401 -2.657 -21.326 1.00 97.94 94 GLY A N 1
ATOM 764 C CA . GLY A 1 94 ? 3.005 -3.868 -20.762 1.00 97.94 94 GLY A CA 1
ATOM 76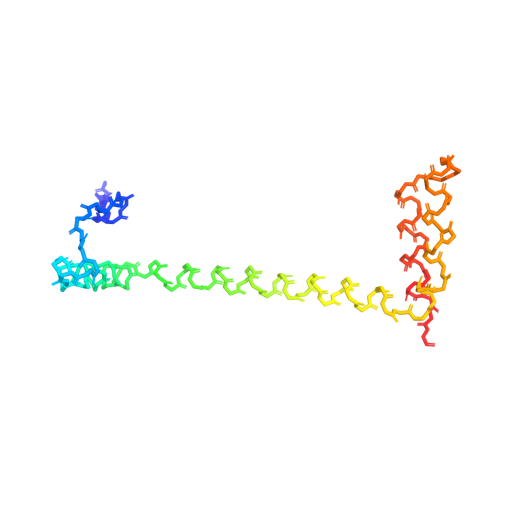5 C C . GLY A 1 94 ? 4.448 -4.075 -21.225 1.00 97.94 94 GLY A C 1
ATOM 766 O O . GLY A 1 94 ? 5.322 -4.327 -20.403 1.00 97.94 94 GLY A O 1
ATOM 767 N N . LEU A 1 95 ? 4.724 -3.875 -22.521 1.00 97.88 95 LEU A N 1
ATOM 768 C CA . LEU A 1 95 ? 6.087 -3.975 -23.049 1.00 97.88 95 LEU A CA 1
ATOM 769 C C . LEU A 1 95 ? 7.002 -2.885 -22.470 1.00 97.88 95 LEU A C 1
ATOM 771 O O . LEU A 1 95 ? 8.146 -3.172 -22.128 1.00 97.88 95 LEU A O 1
ATOM 775 N N . ALA A 1 96 ? 6.515 -1.649 -22.336 1.00 97.44 96 ALA A N 1
ATOM 776 C CA . ALA A 1 96 ? 7.276 -0.569 -21.706 1.00 97.44 96 ALA A CA 1
ATOM 777 C C . ALA A 1 96 ? 7.628 -0.890 -20.242 1.00 97.44 96 ALA A C 1
ATOM 779 O O . ALA A 1 96 ? 8.773 -0.698 -19.833 1.00 97.44 96 ALA A O 1
ATOM 780 N N . ALA A 1 97 ? 6.677 -1.438 -19.476 1.00 97.38 97 ALA A N 1
ATOM 781 C CA . ALA A 1 97 ? 6.912 -1.872 -18.101 1.00 97.38 97 ALA A CA 1
ATOM 782 C C . ALA A 1 97 ? 7.982 -2.975 -18.021 1.00 97.38 97 ALA A C 1
ATOM 784 O O . ALA A 1 97 ? 8.913 -2.861 -17.224 1.00 97.38 97 ALA A O 1
ATOM 785 N N . ASP A 1 98 ? 7.912 -3.991 -18.887 1.00 97.50 98 ASP A N 1
ATOM 786 C CA . ASP A 1 98 ? 8.917 -5.060 -18.951 1.00 97.50 98 ASP A CA 1
ATOM 787 C C . ASP A 1 98 ? 10.315 -4.529 -19.300 1.00 97.50 98 ASP A C 1
ATOM 789 O O . ASP A 1 98 ? 11.317 -4.995 -18.754 1.00 97.50 98 ASP A O 1
ATOM 793 N N . LEU A 1 99 ? 10.405 -3.552 -20.209 1.00 96.56 99 LEU A N 1
ATOM 794 C CA . LEU A 1 99 ? 11.673 -2.909 -20.563 1.00 96.56 99 LEU A CA 1
ATOM 795 C C . LEU A 1 99 ? 12.257 -2.136 -19.377 1.00 96.56 99 LEU A C 1
ATOM 797 O O . LEU A 1 99 ? 13.428 -2.331 -19.055 1.00 96.56 99 LEU A O 1
ATOM 801 N N . LEU A 1 100 ? 11.452 -1.326 -18.685 1.00 96.44 100 LEU A N 1
ATOM 802 C CA . LEU A 1 100 ? 11.907 -0.589 -17.501 1.00 96.44 100 LEU A CA 1
ATOM 803 C C . LEU A 1 100 ? 12.317 -1.534 -16.359 1.00 96.44 100 LEU A C 1
ATOM 805 O O . LEU A 1 100 ? 13.317 -1.285 -15.687 1.00 96.44 100 LEU A O 1
ATOM 809 N N . LEU A 1 101 ? 11.606 -2.651 -16.165 1.00 96.38 101 LEU A N 1
ATOM 810 C CA . LEU A 1 101 ? 11.984 -3.687 -15.195 1.00 96.38 101 LEU A CA 1
ATOM 811 C C . LEU A 1 101 ? 13.329 -4.338 -15.536 1.00 96.38 101 LEU A C 1
ATOM 813 O O . LEU A 1 101 ? 14.147 -4.542 -14.640 1.00 96.38 101 LEU A O 1
ATOM 817 N N . LYS A 1 102 ? 13.600 -4.609 -16.819 1.00 95.81 102 LYS A N 1
ATOM 818 C CA . LYS A 1 102 ? 14.913 -5.107 -17.264 1.00 95.81 102 LYS A CA 1
ATOM 819 C C . LYS A 1 102 ? 16.023 -4.091 -17.014 1.00 95.81 102 LYS A C 1
ATOM 821 O O . LYS A 1 102 ? 17.101 -4.468 -16.558 1.00 95.81 102 LYS A O 1
ATOM 826 N N . VAL A 1 103 ? 15.767 -2.814 -17.294 1.00 94.62 103 VAL A N 1
ATOM 827 C CA . VAL A 1 103 ? 16.716 -1.721 -17.024 1.00 94.62 103 VAL A CA 1
ATOM 828 C C . VAL A 1 103 ? 17.029 -1.637 -15.528 1.00 94.62 103 VAL A C 1
ATOM 830 O O . VAL A 1 103 ? 18.194 -1.528 -15.151 1.00 94.62 103 VAL A O 1
ATOM 833 N N . PHE A 1 104 ? 16.012 -1.772 -14.675 1.00 94.69 104 PHE A N 1
ATOM 834 C CA . PHE A 1 104 ? 16.166 -1.800 -13.221 1.00 94.69 104 PHE A CA 1
ATOM 835 C C . PHE A 1 104 ? 16.979 -3.005 -12.717 1.00 94.69 104 PHE A C 1
ATOM 837 O O . PHE A 1 104 ? 17.754 -2.862 -11.779 1.00 94.69 104 PHE A O 1
ATOM 844 N N . SER A 1 105 ? 16.839 -4.188 -13.328 1.00 90.44 105 SER A N 1
ATOM 845 C CA . SER A 1 105 ? 17.508 -5.415 -12.860 1.00 90.44 105 SER A CA 1
ATOM 846 C C . SER A 1 105 ? 18.934 -5.626 -13.383 1.00 90.44 105 SER A C 1
ATOM 848 O O . SER A 1 105 ? 19.622 -6.522 -12.901 1.00 90.44 105 SER A O 1
ATOM 850 N N . THR A 1 106 ? 19.359 -4.886 -14.411 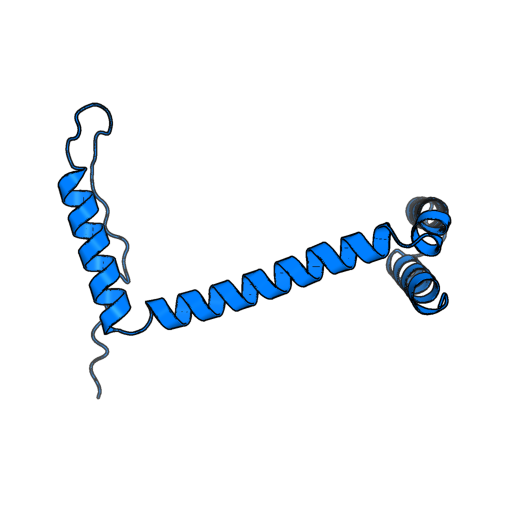1.00 81.12 106 THR A N 1
ATOM 851 C CA . THR A 1 106 ? 20.619 -5.159 -15.139 1.00 81.12 106 THR A CA 1
ATOM 852 C C . THR A 1 106 ? 21.805 -4.339 -14.623 1.00 81.12 106 THR A C 1
ATOM 854 O O . THR A 1 106 ? 22.952 -4.709 -14.861 1.00 81.12 106 THR A O 1
ATOM 857 N N . VAL A 1 107 ? 21.559 -3.241 -13.905 1.00 60.3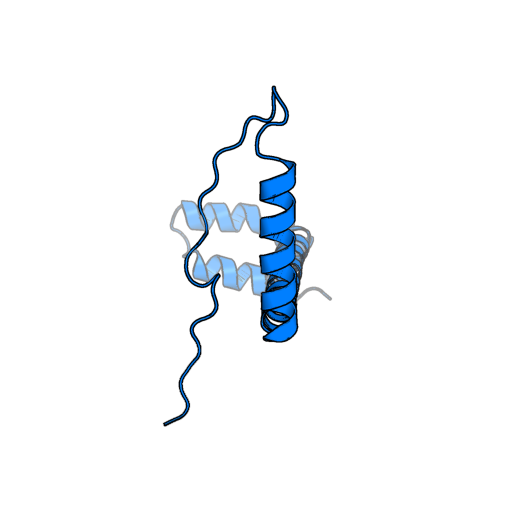8 107 VAL A N 1
ATOM 858 C CA . VAL A 1 107 ? 22.621 -2.380 -13.370 1.00 60.38 107 VAL A CA 1
ATOM 859 C C . VAL A 1 107 ? 22.911 -2.787 -11.923 1.00 60.38 107 VAL A C 1
ATOM 861 O O . VAL A 1 107 ? 22.094 -2.545 -11.037 1.00 60.38 107 VAL A O 1
ATOM 864 N N . GLN A 1 108 ? 24.060 -3.435 -11.714 1.00 49.09 108 GLN A N 1
ATOM 865 C CA . GLN A 1 108 ? 24.683 -3.657 -10.404 1.00 49.09 108 GLN A CA 1
ATOM 866 C C . GLN A 1 108 ? 25.752 -2.596 -10.151 1.00 49.09 108 GLN A C 1
ATOM 868 O O . GLN A 1 108 ? 26.506 -2.298 -11.106 1.00 49.09 108 GLN A O 1
#

Foldseek 3Di:
DPPPPDQPPVPPDDDDADPVVRPCVVVVVVVVVSVVVSCVVVVVVVVVVVVVVVVVVVVVVVVVVVVCLCPPPQLVVCVVVLVVCCVVVVDPPVVSVVVSVCSVPPDD

InterPro domains:
  IPR005129 SIMIBI class G3E GTPase, ArgK/MeaB [PTHR23408] (5-106)
  IPR027417 P-loop containing nucleoside triphosphate hydrolase [SSF52540] (7-104)

Secondary structure (DSSP, 8-state):
-------TTSS-------TTT-TTHHHHHHHHHHHHHHHHHTSHHHHHHHHHHHHHHHHHHHHHHHHHHHHSHHHHHHHHHHHHHHHTTSS-HHHHHHHHHHHHHH--

Sequence (108 aa):
AQSQHRHPFECPNVVRISSQTGQGVPELWDTMLQFRDAMLSSGELRVRRQTQQKVWLWNLIQENAVRHFQQHPAVHAELPELERRVTSGDISPGLAADLLLKVFSTVQ

Organism: Cyprinus carpio (NCBI:txid7962)

pLDDT: mean 90.3, std 14.52, range [34.75, 98.44]